Protein AF-U6DXS2-F1 (afdb_monomer_lite)

Organism: Neovison vison (NCBI:txid452646)

pLDDT: mean 77.58, std 17.39, range [40.0, 93.19]

Structure (mmCIF, N/CA/C/O backbone):
data_AF-U6DXS2-F1
#
_entry.id   AF-U6DXS2-F1
#
loop_
_atom_site.group_PDB
_atom_site.id
_atom_site.type_symbol
_atom_site.label_atom_id
_atom_site.label_alt_id
_atom_site.label_comp_id
_atom_site.label_asym_id
_atom_site.label_entity_id
_atom_site.label_seq_id
_atom_site.pdbx_PDB_ins_code
_atom_site.Cartn_x
_atom_site.Cartn_y
_atom_site.Cartn_z
_atom_site.occupancy
_atom_site.B_iso_or_equiv
_atom_site.auth_seq_id
_atom_site.auth_comp_id
_atom_site.auth_asym_id
_atom_site.auth_atom_id
_atom_site.pdbx_PDB_model_num
ATOM 1 N N . MET A 1 1 ? 38.198 -33.314 33.390 1.00 41.75 1 MET A N 1
ATOM 2 C CA . MET A 1 1 ? 37.075 -32.377 33.597 1.00 41.75 1 MET A CA 1
ATOM 3 C C . MET A 1 1 ? 36.716 -31.807 32.238 1.00 41.75 1 MET A C 1
ATOM 5 O O . MET A 1 1 ? 37.513 -31.076 31.668 1.00 41.75 1 MET A O 1
ATOM 9 N N . SER A 1 2 ? 35.608 -32.281 31.674 1.00 42.50 2 SER A N 1
ATOM 10 C CA . SER A 1 2 ? 35.143 -31.956 30.324 1.00 42.50 2 SER A CA 1
ATOM 11 C C . SER A 1 2 ? 34.364 -30.644 30.325 1.00 42.50 2 SER A C 1
ATOM 13 O O . SER A 1 2 ? 33.475 -30.494 31.158 1.00 42.50 2 SER A O 1
ATOM 15 N N . SER A 1 3 ? 34.631 -29.763 29.359 1.00 41.84 3 SER A N 1
ATOM 16 C CA . SER A 1 3 ? 33.704 -28.698 28.966 1.00 41.84 3 SER A CA 1
ATOM 17 C C . SER A 1 3 ? 33.686 -28.574 27.445 1.00 41.84 3 SER A C 1
ATOM 19 O O . SER A 1 3 ? 34.717 -28.449 26.789 1.00 41.84 3 SER A O 1
ATOM 21 N N . THR A 1 4 ? 32.477 -28.708 26.921 1.00 43.38 4 THR A N 1
ATOM 22 C CA . THR A 1 4 ? 32.083 -29.058 25.558 1.00 43.38 4 THR A CA 1
ATOM 23 C C . THR A 1 4 ? 32.266 -27.918 24.555 1.00 43.38 4 THR A C 1
ATOM 25 O O . THR A 1 4 ? 31.946 -26.762 24.827 1.00 43.38 4 THR A O 1
ATOM 28 N N . GLN A 1 5 ? 32.734 -28.271 23.358 1.00 46.88 5 GLN A N 1
ATOM 29 C CA . GLN A 1 5 ? 32.917 -27.390 22.209 1.00 46.88 5 GLN A CA 1
ATOM 30 C C . GLN A 1 5 ? 31.588 -27.205 21.441 1.00 46.88 5 GLN A C 1
ATOM 32 O O . GLN A 1 5 ? 31.103 -28.112 20.771 1.00 46.88 5 GLN A O 1
ATOM 37 N N . PHE A 1 6 ? 31.010 -26.007 21.559 1.00 41.53 6 PHE A N 1
ATOM 38 C CA . PHE A 1 6 ? 29.984 -25.380 20.705 1.00 41.53 6 PHE A CA 1
ATOM 39 C C . PHE A 1 6 ? 30.338 -25.315 19.205 1.00 41.53 6 PHE A C 1
ATOM 41 O O . PHE A 1 6 ? 30.747 -24.251 18.749 1.00 41.53 6 PHE A O 1
ATOM 48 N N . ASN A 1 7 ? 30.164 -26.389 18.425 1.00 40.00 7 ASN A N 1
ATOM 49 C CA . ASN A 1 7 ? 30.262 -26.360 16.958 1.00 40.00 7 ASN A CA 1
ATOM 50 C C . ASN A 1 7 ? 29.086 -25.567 16.335 1.00 40.00 7 ASN A C 1
ATOM 52 O O . ASN A 1 7 ? 27.958 -26.059 16.284 1.00 40.00 7 ASN A O 1
ATOM 56 N N . LYS A 1 8 ? 29.333 -24.337 15.862 1.00 42.97 8 LYS A N 1
ATOM 57 C CA . LYS A 1 8 ? 28.383 -23.577 15.029 1.00 42.97 8 LYS A CA 1
ATOM 58 C C . LYS A 1 8 ? 28.479 -24.089 13.589 1.00 42.97 8 LYS A C 1
ATOM 60 O O . LYS A 1 8 ? 29.388 -23.708 12.858 1.00 42.97 8 LYS A O 1
ATOM 65 N N . GLY A 1 9 ? 27.552 -24.967 13.207 1.00 44.41 9 GLY A N 1
ATOM 66 C CA . GLY A 1 9 ? 27.398 -25.426 11.825 1.00 44.41 9 GLY A CA 1
ATOM 67 C C . GLY A 1 9 ? 26.997 -24.289 10.867 1.00 44.41 9 GLY A C 1
ATOM 68 O O . GLY A 1 9 ? 26.472 -23.266 11.313 1.00 44.41 9 GLY A O 1
ATOM 69 N N . PRO A 1 10 ? 27.245 -24.437 9.555 1.00 43.66 10 PRO A N 1
ATOM 70 C CA . PRO A 1 10 ? 26.945 -23.408 8.567 1.00 43.66 10 PRO A CA 1
ATOM 71 C C . PRO A 1 10 ? 25.431 -23.302 8.330 1.00 43.66 10 PRO A C 1
ATOM 73 O O . PRO A 1 10 ? 24.797 -24.227 7.827 1.00 43.66 10 PRO A O 1
ATOM 76 N N . SER A 1 11 ? 24.846 -22.153 8.674 1.00 45.66 11 SER A N 1
ATOM 77 C CA . SER A 1 11 ? 23.433 -21.823 8.447 1.00 45.66 11 SER A CA 1
ATOM 78 C C . SER A 1 11 ? 23.160 -21.479 6.976 1.00 45.66 11 SER A C 1
ATOM 80 O O . SER A 1 11 ? 22.917 -20.325 6.641 1.00 45.66 11 SER A O 1
ATOM 82 N N . TYR A 1 12 ? 23.210 -22.459 6.078 1.00 54.22 12 TYR A N 1
ATOM 83 C CA . TYR A 1 12 ? 22.782 -22.300 4.684 1.00 54.22 12 TYR A CA 1
ATOM 84 C C . TYR A 1 12 ? 21.895 -23.488 4.315 1.00 54.22 12 TYR A C 1
ATOM 86 O O . TYR A 1 12 ? 22.383 -24.602 4.172 1.00 54.22 12 TYR A O 1
ATOM 94 N N . GLY A 1 13 ? 20.582 -23.268 4.206 1.00 52.97 13 GLY A N 1
ATOM 95 C CA . GLY A 1 13 ? 19.679 -24.332 3.760 1.00 52.97 13 GLY A CA 1
ATOM 96 C C . GLY A 1 13 ? 18.199 -23.974 3.729 1.00 52.97 13 GLY A C 1
ATOM 97 O O . GLY A 1 13 ? 17.550 -24.276 2.750 1.00 52.97 13 GLY A O 1
ATOM 98 N N . LEU A 1 14 ? 17.648 -23.264 4.720 1.00 50.00 14 LEU A N 1
ATOM 99 C CA . LEU A 1 14 ? 16.199 -22.972 4.712 1.00 50.00 14 LEU A CA 1
ATOM 100 C C . LEU A 1 14 ? 15.824 -21.643 4.037 1.00 50.00 14 LEU A C 1
ATOM 102 O O . LEU A 1 14 ? 14.718 -21.497 3.532 1.00 50.00 14 LEU A O 1
ATOM 106 N N . SER A 1 15 ? 16.734 -20.666 4.013 1.00 53.97 15 SER A N 1
ATOM 107 C CA . SER A 1 15 ? 16.403 -19.300 3.576 1.00 53.97 15 SER A CA 1
ATOM 108 C C . SER A 1 15 ? 16.567 -19.092 2.060 1.00 53.97 15 SER A C 1
ATOM 110 O O . SER A 1 15 ? 15.762 -18.415 1.426 1.00 53.97 15 SER A O 1
ATOM 112 N N . ALA A 1 16 ? 17.559 -19.740 1.437 1.00 45.28 16 ALA A N 1
ATOM 113 C CA . ALA A 1 16 ? 17.828 -19.592 0.004 1.00 45.28 16 ALA A CA 1
ATOM 114 C C . ALA A 1 16 ? 16.779 -20.292 -0.879 1.00 45.28 16 ALA A C 1
ATOM 116 O O . ALA A 1 16 ? 16.403 -19.768 -1.920 1.00 45.28 16 ALA A O 1
ATOM 117 N N . GLU A 1 17 ? 16.262 -21.446 -0.456 1.00 46.22 17 GLU A N 1
ATOM 118 C CA . GLU A 1 17 ? 15.310 -22.260 -1.228 1.00 46.22 17 GLU A CA 1
ATOM 119 C C . GLU A 1 17 ? 13.905 -21.654 -1.215 1.00 46.22 17 GLU A C 1
ATOM 121 O O . GLU A 1 17 ? 13.221 -21.624 -2.239 1.00 46.22 17 GLU A O 1
ATOM 126 N N . VAL A 1 18 ? 13.497 -21.113 -0.062 1.00 51.50 18 VAL A N 1
ATOM 127 C CA . VAL A 1 18 ? 12.245 -20.366 0.105 1.00 51.50 18 VAL A CA 1
ATOM 128 C C . VAL A 1 18 ? 12.291 -19.083 -0.725 1.00 51.50 18 VAL A C 1
ATOM 130 O O . VAL A 1 18 ? 11.372 -18.827 -1.505 1.00 51.50 18 VAL A O 1
ATOM 133 N N . ARG A 1 19 ? 13.405 -18.338 -0.665 1.00 48.84 19 ARG A N 1
ATOM 134 C CA . ARG A 1 19 ? 13.624 -17.145 -1.497 1.00 48.84 19 ARG A CA 1
ATOM 135 C C . ARG A 1 19 ? 13.629 -17.489 -2.990 1.00 48.84 19 ARG A C 1
ATOM 137 O O . ARG A 1 19 ? 13.012 -16.776 -3.772 1.00 48.84 19 ARG A O 1
ATOM 144 N N . ASN A 1 20 ? 14.231 -18.611 -3.391 1.00 44.59 20 ASN A N 1
ATOM 145 C CA . ASN A 1 20 ? 14.272 -19.038 -4.792 1.00 44.59 20 ASN A CA 1
ATOM 146 C C . ASN A 1 20 ? 12.901 -19.515 -5.311 1.00 44.59 20 ASN A C 1
ATOM 148 O O . ASN A 1 20 ? 12.573 -19.272 -6.470 1.00 44.59 20 ASN A O 1
ATOM 152 N N . ARG A 1 21 ? 12.052 -20.126 -4.469 1.00 49.38 21 ARG A N 1
ATOM 153 C CA . ARG A 1 21 ? 10.658 -20.471 -4.824 1.00 49.38 21 ARG A CA 1
ATOM 154 C C . ARG A 1 21 ? 9.746 -19.243 -4.929 1.00 49.38 21 ARG A C 1
ATOM 156 O O . ARG A 1 21 ? 8.828 -19.258 -5.746 1.00 49.38 21 ARG A O 1
ATOM 163 N N . LEU A 1 22 ? 10.002 -18.197 -4.139 1.00 49.66 22 LEU A N 1
ATOM 164 C CA . LEU A 1 22 ? 9.324 -16.897 -4.243 1.00 49.66 22 LEU A CA 1
ATOM 165 C C . LEU A 1 22 ? 9.770 -16.129 -5.502 1.00 49.66 22 LEU A C 1
ATOM 167 O O . LEU A 1 22 ? 8.926 -15.632 -6.242 1.00 49.66 22 LEU A O 1
ATOM 171 N N . LEU A 1 23 ? 11.075 -16.119 -5.805 1.00 47.00 23 LEU A N 1
ATOM 172 C CA . LEU A 1 23 ? 11.653 -15.491 -7.005 1.00 47.00 23 LEU A CA 1
ATOM 173 C C . LEU A 1 23 ? 11.278 -16.222 -8.304 1.00 47.00 23 LEU A C 1
ATOM 175 O O . LEU A 1 23 ? 11.025 -15.578 -9.317 1.00 47.00 23 LEU A O 1
ATOM 179 N N . SER A 1 24 ? 11.144 -17.552 -8.272 1.00 46.97 24 SER A N 1
ATOM 180 C CA . SER A 1 24 ? 10.677 -18.348 -9.423 1.00 46.97 24 SER A CA 1
ATOM 181 C C . SER A 1 24 ? 9.197 -18.118 -9.767 1.00 46.97 24 SER A C 1
ATOM 183 O O . SER A 1 24 ? 8.714 -18.638 -10.769 1.00 46.97 24 SER A O 1
ATOM 185 N N . LYS A 1 25 ? 8.461 -17.362 -8.940 1.00 58.22 25 LYS A N 1
ATOM 186 C CA . LYS A 1 25 ? 7.060 -16.973 -9.163 1.00 58.22 25 LYS A CA 1
ATOM 187 C C . LYS A 1 25 ? 6.889 -15.491 -9.514 1.00 58.22 25 LYS A C 1
ATOM 189 O O . LYS A 1 25 ? 5.742 -15.043 -9.588 1.00 58.22 25 LYS A O 1
ATOM 194 N N . TYR A 1 26 ? 7.980 -14.737 -9.699 1.00 65.44 26 TYR A N 1
ATOM 195 C CA . TYR A 1 26 ? 7.886 -13.347 -10.137 1.00 65.44 26 TYR A CA 1
ATOM 196 C C . TYR A 1 26 ? 7.363 -13.308 -11.569 1.00 65.44 26 TYR A C 1
ATOM 198 O O . TYR A 1 26 ? 8.057 -13.673 -12.515 1.00 65.44 26 TYR A O 1
ATOM 206 N N . ASP A 1 27 ? 6.105 -12.915 -11.702 1.00 77.88 27 ASP A N 1
ATOM 207 C CA . ASP A 1 27 ? 5.389 -12.919 -12.963 1.00 77.88 27 ASP A CA 1
ATOM 208 C C . ASP A 1 27 ? 5.154 -11.460 -13.380 1.00 77.88 27 ASP A C 1
ATOM 210 O O . ASP A 1 27 ? 4.419 -10.751 -12.683 1.00 77.88 27 ASP A O 1
ATOM 214 N N . PRO A 1 28 ? 5.773 -10.979 -14.475 1.00 81.00 28 PRO A N 1
ATOM 215 C CA . PRO A 1 28 ? 5.619 -9.596 -14.928 1.00 81.00 28 PRO A CA 1
ATOM 216 C C . PRO A 1 28 ? 4.156 -9.217 -15.186 1.00 81.00 28 PRO A C 1
ATOM 218 O O . PRO A 1 28 ? 3.776 -8.058 -15.033 1.00 81.00 28 PRO A O 1
ATOM 221 N N . GLN A 1 29 ? 3.319 -10.195 -15.550 1.00 83.44 29 GLN A N 1
ATOM 222 C CA . GLN A 1 29 ? 1.884 -9.981 -15.719 1.00 83.44 29 GLN A CA 1
ATOM 223 C C . GLN A 1 29 ? 1.214 -9.673 -14.379 1.00 83.44 29 GLN A C 1
ATOM 225 O O . GLN A 1 29 ? 0.491 -8.684 -14.272 1.00 83.44 29 GLN A O 1
ATOM 230 N N . LYS A 1 30 ? 1.529 -10.445 -13.333 1.00 83.00 30 LYS A N 1
ATOM 231 C CA . LYS A 1 30 ? 1.004 -10.188 -11.984 1.00 83.00 30 LYS A CA 1
ATOM 232 C C . LYS A 1 30 ? 1.499 -8.871 -11.419 1.00 83.00 30 LYS A C 1
ATOM 234 O O . LYS A 1 30 ? 0.739 -8.204 -10.729 1.00 83.00 30 LYS A O 1
ATOM 239 N N . GLU A 1 31 ? 2.747 -8.492 -11.691 1.00 86.50 31 GLU A N 1
ATOM 240 C CA . GLU A 1 31 ? 3.254 -7.174 -11.303 1.00 86.50 31 GLU A CA 1
ATOM 241 C C . GLU A 1 31 ? 2.397 -6.065 -11.923 1.00 86.50 31 GLU A C 1
ATOM 243 O O . GLU A 1 31 ? 1.944 -5.175 -11.207 1.00 86.50 31 GLU A O 1
ATOM 248 N N . ALA A 1 32 ? 2.116 -6.142 -13.228 1.00 87.38 32 ALA A N 1
ATOM 249 C CA . ALA A 1 32 ? 1.290 -5.157 -13.920 1.00 87.38 32 ALA A CA 1
ATOM 250 C C . ALA A 1 32 ? -0.154 -5.118 -13.386 1.00 87.38 32 ALA A C 1
ATOM 252 O O . ALA A 1 32 ? -0.701 -4.032 -13.178 1.00 87.38 32 ALA A O 1
ATOM 253 N N . GLU A 1 33 ? -0.757 -6.278 -13.113 1.00 88.75 33 GLU A N 1
ATOM 254 C CA . GLU A 1 33 ? -2.090 -6.369 -12.505 1.00 88.75 33 GLU A CA 1
ATOM 255 C C . GLU A 1 33 ? -2.117 -5.784 -11.087 1.00 88.75 33 GLU A C 1
ATOM 257 O O . GLU A 1 33 ? -2.970 -4.952 -10.775 1.00 88.75 33 GLU A O 1
ATOM 262 N N . LEU A 1 34 ? -1.158 -6.168 -10.235 1.00 88.06 34 LEU A N 1
ATOM 263 C CA . LEU A 1 34 ? -1.024 -5.647 -8.872 1.00 88.06 34 LEU A CA 1
ATOM 264 C C . LEU A 1 34 ? -0.785 -4.145 -8.885 1.00 88.06 34 LEU A C 1
ATOM 266 O O . LEU A 1 34 ? -1.397 -3.420 -8.106 1.00 88.06 34 LEU A O 1
ATOM 270 N N . ARG A 1 35 ? 0.069 -3.666 -9.787 1.00 89.62 35 ARG A N 1
ATOM 271 C CA . ARG A 1 35 ? 0.300 -2.243 -9.988 1.00 89.62 35 ARG A CA 1
ATOM 272 C C . ARG A 1 35 ? -1.004 -1.532 -10.330 1.00 89.62 35 ARG A C 1
ATOM 274 O O . ARG A 1 35 ? -1.371 -0.609 -9.611 1.00 89.62 35 ARG A O 1
ATOM 281 N N . GLY A 1 36 ? -1.726 -1.979 -11.356 1.00 90.50 36 GLY A N 1
ATOM 282 C CA . GLY A 1 36 ? -2.995 -1.362 -11.748 1.00 90.50 36 GLY A CA 1
ATOM 283 C C . GLY A 1 36 ? -4.028 -1.373 -10.619 1.00 90.50 36 GLY A C 1
ATOM 284 O O . GLY A 1 36 ? -4.712 -0.376 -10.390 1.00 90.50 36 GLY A O 1
ATOM 285 N N . TRP A 1 37 ? -4.097 -2.466 -9.858 1.00 90.88 37 TRP A N 1
ATOM 286 C CA . TRP A 1 37 ? -4.993 -2.597 -8.713 1.00 90.88 37 TRP A CA 1
ATOM 287 C C . TRP A 1 37 ? -4.630 -1.643 -7.565 1.00 90.88 37 TRP A C 1
ATOM 289 O O . TRP A 1 37 ? -5.499 -0.935 -7.050 1.00 90.88 37 TRP A O 1
ATOM 299 N N . ILE A 1 38 ? -3.349 -1.564 -7.192 1.00 91.19 38 ILE A N 1
ATOM 300 C CA . ILE A 1 38 ? -2.866 -0.668 -6.133 1.00 91.19 38 ILE A CA 1
ATOM 301 C C . ILE A 1 38 ? -3.026 0.795 -6.555 1.00 91.19 38 ILE A C 1
ATOM 303 O O . ILE A 1 38 ? -3.558 1.591 -5.779 1.00 91.19 38 ILE A O 1
ATOM 307 N N . GLU A 1 39 ? -2.596 1.161 -7.766 1.00 93.19 39 GLU A N 1
ATOM 308 C CA . GLU A 1 39 ? -2.728 2.526 -8.294 1.00 93.19 39 GLU A CA 1
ATOM 309 C C . GLU A 1 39 ? -4.213 2.922 -8.394 1.00 93.19 39 GLU A C 1
ATOM 311 O O . GLU A 1 39 ? -4.580 4.030 -8.006 1.00 93.19 39 GLU A O 1
ATOM 316 N N . GLY A 1 40 ? -5.093 1.999 -8.801 1.00 92.00 40 GLY A N 1
ATOM 317 C CA . GLY A 1 40 ? -6.540 2.220 -8.870 1.00 92.00 40 GLY A CA 1
ATOM 318 C C . GLY A 1 40 ? -7.212 2.416 -7.506 1.00 92.00 40 GLY A C 1
ATOM 319 O O . GLY A 1 40 ? -8.067 3.290 -7.361 1.00 92.00 40 GLY A O 1
ATOM 320 N N . LEU A 1 41 ? -6.818 1.650 -6.482 1.00 91.81 41 LEU A N 1
ATOM 321 C CA . LEU A 1 41 ? -7.379 1.782 -5.130 1.00 91.81 41 LEU A CA 1
ATOM 322 C C . LEU A 1 41 ? -6.831 2.996 -4.374 1.00 91.81 41 LEU A C 1
ATOM 324 O O . LEU A 1 41 ? -7.570 3.697 -3.673 1.00 91.81 41 LEU A O 1
ATOM 328 N N . THR A 1 42 ? -5.524 3.231 -4.475 1.00 90.12 42 THR A N 1
ATOM 329 C CA . THR A 1 42 ? -4.845 4.300 -3.731 1.00 90.12 42 THR A CA 1
ATOM 330 C C . THR A 1 42 ? -4.931 5.652 -4.429 1.00 90.12 42 THR A C 1
ATOM 332 O O . THR A 1 42 ? -4.906 6.678 -3.747 1.00 90.12 42 THR A O 1
ATOM 335 N N . GLY A 1 43 ? -5.043 5.667 -5.760 1.00 90.25 43 GLY A N 1
ATOM 336 C CA . GLY A 1 43 ? -4.899 6.865 -6.588 1.00 90.25 43 GLY A CA 1
ATOM 337 C C . GLY A 1 43 ? -3.461 7.395 -6.653 1.00 90.25 43 GLY A C 1
ATOM 338 O O . GLY A 1 43 ? -3.250 8.526 -7.085 1.00 90.25 43 GLY A O 1
ATOM 339 N N . LEU A 1 44 ? -2.477 6.623 -6.181 1.00 89.12 44 LEU A N 1
ATOM 340 C CA . LEU A 1 44 ? -1.059 6.985 -6.174 1.00 89.12 44 LEU A CA 1
ATOM 341 C C . LEU A 1 44 ? -0.323 6.182 -7.236 1.00 89.12 44 LEU A C 1
ATOM 343 O O . LEU A 1 44 ? -0.603 5.000 -7.390 1.00 89.12 44 LEU A O 1
ATOM 347 N N . SER A 1 45 ? 0.643 6.799 -7.921 1.00 89.88 45 SER A N 1
ATOM 348 C CA . SER A 1 45 ? 1.457 6.078 -8.898 1.00 89.88 45 SER A CA 1
ATOM 349 C C . SER A 1 45 ? 2.702 5.465 -8.262 1.00 89.88 45 SER A C 1
ATOM 351 O O . SER A 1 45 ? 3.430 6.145 -7.539 1.00 89.88 45 SER A O 1
ATOM 353 N N . ILE A 1 46 ? 2.957 4.189 -8.559 1.00 88.94 46 ILE A N 1
ATOM 354 C CA . ILE A 1 46 ? 4.136 3.446 -8.080 1.00 88.94 46 ILE A CA 1
ATOM 355 C C . ILE A 1 46 ? 5.385 3.838 -8.894 1.00 88.94 46 ILE A C 1
ATOM 357 O O . ILE A 1 46 ? 6.497 3.848 -8.372 1.00 88.94 46 ILE A O 1
ATOM 361 N N . GLY A 1 47 ? 5.208 4.236 -10.157 1.00 87.81 47 GLY A N 1
ATOM 362 C CA . GLY A 1 47 ? 6.307 4.592 -11.057 1.00 87.81 47 GLY A CA 1
ATOM 363 C C . GLY A 1 47 ? 6.887 3.393 -11.824 1.00 87.81 47 GLY A C 1
ATOM 364 O O . GLY A 1 47 ? 6.258 2.338 -11.892 1.00 87.81 47 GLY A O 1
ATOM 365 N N . PRO A 1 48 ? 8.045 3.558 -12.489 1.00 84.75 48 PRO A N 1
ATOM 366 C CA . PRO A 1 48 ? 8.623 2.522 -13.353 1.00 84.75 48 PRO A CA 1
ATOM 367 C C . PRO A 1 48 ? 9.180 1.326 -12.570 1.00 84.75 48 PRO A C 1
ATOM 369 O O . PRO A 1 48 ? 9.118 0.207 -13.060 1.00 84.75 48 PRO A O 1
ATOM 372 N N . ASP A 1 49 ? 9.680 1.556 -11.355 1.00 87.06 49 ASP A N 1
ATOM 373 C CA . ASP A 1 49 ? 10.231 0.525 -10.477 1.00 87.06 49 ASP A CA 1
ATOM 374 C C . ASP A 1 49 ? 9.211 0.150 -9.396 1.00 87.06 49 ASP A C 1
ATOM 376 O O . ASP A 1 49 ? 9.056 0.876 -8.408 1.00 87.06 49 ASP A O 1
ATOM 380 N N . PHE A 1 50 ? 8.552 -1.003 -9.547 1.00 85.12 50 PHE A N 1
ATOM 381 C CA . PHE A 1 50 ? 7.512 -1.463 -8.619 1.00 85.12 50 PHE A CA 1
ATOM 382 C C . PHE A 1 50 ? 8.006 -1.520 -7.164 1.00 85.12 50 PHE A C 1
ATOM 384 O O . PHE A 1 50 ? 7.407 -0.935 -6.261 1.00 85.12 50 PHE A O 1
ATOM 391 N N . GLN A 1 51 ? 9.166 -2.144 -6.940 1.00 84.19 51 GLN A N 1
ATOM 392 C CA . GLN A 1 51 ? 9.764 -2.256 -5.608 1.00 84.19 51 GLN A CA 1
ATOM 393 C C . GLN A 1 51 ? 10.117 -0.883 -5.015 1.00 84.19 51 GLN A C 1
ATOM 395 O O . GLN A 1 51 ? 9.836 -0.610 -3.849 1.00 84.19 51 GLN A O 1
ATOM 400 N N . LYS A 1 52 ? 10.706 0.013 -5.816 1.00 86.12 52 LYS A N 1
ATOM 401 C CA . LYS A 1 52 ? 11.145 1.335 -5.347 1.00 86.12 52 LYS A CA 1
ATOM 402 C C . LYS A 1 52 ? 9.966 2.248 -5.015 1.00 86.12 52 LYS A C 1
ATOM 404 O O . LYS A 1 52 ? 10.055 3.005 -4.053 1.00 86.12 52 LYS A O 1
ATOM 409 N N . GLY A 1 53 ? 8.873 2.161 -5.771 1.00 87.25 53 GLY A N 1
ATOM 410 C CA . GLY A 1 53 ? 7.650 2.912 -5.487 1.00 87.25 53 GLY A CA 1
ATOM 411 C C . GLY A 1 53 ? 6.972 2.486 -4.185 1.00 87.25 53 GLY A C 1
ATOM 412 O O . GLY A 1 53 ? 6.406 3.318 -3.478 1.00 87.25 53 GLY A O 1
ATOM 413 N N . LEU A 1 54 ? 7.075 1.203 -3.824 1.00 88.06 54 LEU A N 1
ATOM 414 C CA . LEU A 1 54 ? 6.512 0.670 -2.580 1.00 88.06 54 LEU A CA 1
ATOM 415 C C . LEU A 1 54 ? 7.452 0.794 -1.371 1.00 88.06 54 LEU A C 1
ATOM 417 O O . LEU A 1 54 ? 6.969 0.790 -0.239 1.00 88.06 54 LEU A O 1
ATOM 421 N N . LYS A 1 55 ? 8.764 0.962 -1.591 1.00 86.69 55 LYS A N 1
ATOM 422 C CA . LYS A 1 55 ? 9.796 1.048 -0.540 1.00 86.69 55 LYS A CA 1
ATOM 423 C C . LYS A 1 55 ? 9.525 2.121 0.518 1.00 86.69 55 LYS A C 1
ATOM 425 O O . LYS A 1 55 ? 9.814 1.915 1.691 1.00 86.69 55 LYS A O 1
ATOM 430 N N . ASP A 1 56 ? 8.959 3.259 0.126 1.00 84.94 56 ASP A N 1
ATOM 431 C CA . ASP A 1 56 ? 8.644 4.348 1.059 1.00 84.94 56 ASP A CA 1
ATOM 432 C C . ASP A 1 56 ? 7.494 3.987 2.029 1.00 84.94 56 ASP A C 1
ATOM 434 O O . ASP A 1 56 ? 7.295 4.626 3.063 1.00 84.94 56 ASP A O 1
ATOM 438 N N . GLY A 1 57 ? 6.723 2.941 1.713 1.00 87.50 57 GLY A N 1
ATOM 439 C CA . GLY A 1 57 ? 5.624 2.433 2.532 1.00 87.50 57 GLY A CA 1
ATOM 440 C C . GLY A 1 57 ? 4.358 3.295 2.502 1.00 87.50 57 GLY A C 1
ATOM 441 O O . GLY A 1 57 ? 3.300 2.830 2.921 1.00 87.50 57 GLY A O 1
ATOM 442 N N . VAL A 1 58 ? 4.404 4.516 1.956 1.00 91.50 58 VAL A N 1
ATOM 443 C CA . VAL A 1 58 ? 3.238 5.416 1.862 1.00 91.50 58 VAL A CA 1
ATOM 444 C C . VAL A 1 58 ? 2.097 4.806 1.052 1.00 91.50 58 VAL A C 1
ATOM 446 O O . VAL A 1 58 ? 0.942 4.861 1.486 1.00 91.50 58 VAL A O 1
ATOM 449 N N . ILE A 1 59 ? 2.402 4.219 -0.110 1.00 92.50 59 ILE A N 1
ATOM 450 C CA . ILE A 1 59 ? 1.389 3.611 -0.986 1.00 92.50 59 ILE A CA 1
ATOM 451 C C . ILE A 1 59 ? 0.733 2.423 -0.280 1.00 92.50 59 ILE A C 1
ATOM 453 O O . ILE A 1 59 ? -0.491 2.336 -0.246 1.00 92.50 59 ILE A O 1
ATOM 457 N N . LEU A 1 60 ? 1.531 1.567 0.362 1.00 90.94 60 LEU A N 1
ATOM 458 C CA . LEU A 1 60 ? 1.053 0.397 1.103 1.00 90.94 60 LEU A CA 1
ATOM 459 C C . LEU A 1 60 ? 0.158 0.795 2.282 1.00 90.94 60 LEU A C 1
ATOM 461 O O . LEU A 1 60 ? -0.952 0.286 2.428 1.00 90.94 60 LEU A O 1
ATOM 465 N N . CYS A 1 61 ? 0.581 1.773 3.081 1.00 92.38 61 CYS A N 1
ATOM 466 C CA . CYS A 1 61 ? -0.240 2.306 4.163 1.00 92.38 61 CYS A CA 1
ATOM 467 C C . CYS A 1 61 ? -1.563 2.899 3.658 1.00 92.38 61 CYS A C 1
ATOM 469 O O . CYS A 1 61 ? -2.615 2.716 4.272 1.00 92.38 61 CYS A O 1
ATOM 471 N N . THR A 1 62 ? -1.518 3.602 2.523 1.00 91.81 62 THR A N 1
ATOM 472 C CA . THR A 1 62 ? -2.715 4.172 1.894 1.00 91.81 62 THR A CA 1
ATOM 473 C C . THR A 1 62 ? -3.648 3.067 1.407 1.00 91.81 62 THR A C 1
ATOM 475 O O . THR A 1 62 ? -4.849 3.143 1.653 1.00 91.81 62 THR A O 1
ATOM 478 N N . LEU A 1 63 ? -3.103 2.019 0.782 1.00 92.06 63 LEU A N 1
ATOM 479 C CA . LEU A 1 63 ? -3.847 0.842 0.334 1.00 92.06 63 LEU A CA 1
ATOM 480 C C . LEU A 1 63 ? -4.576 0.187 1.505 1.00 92.06 63 LEU A C 1
ATOM 482 O O . LEU A 1 63 ? -5.778 -0.053 1.430 1.00 92.06 63 LEU A O 1
ATOM 486 N N . MET A 1 64 ? -3.881 -0.018 2.619 1.00 92.06 64 MET A N 1
ATOM 487 C CA . MET A 1 64 ? -4.478 -0.618 3.806 1.00 92.06 64 MET A CA 1
ATOM 488 C C . MET A 1 64 ? -5.628 0.223 4.370 1.00 92.06 64 MET A C 1
ATOM 490 O O . MET A 1 64 ? -6.674 -0.317 4.717 1.00 92.06 64 MET A O 1
ATOM 494 N N . ASN A 1 65 ? -5.484 1.550 4.387 1.00 92.19 65 ASN A N 1
ATOM 495 C CA . ASN A 1 65 ? -6.566 2.456 4.783 1.00 92.19 65 ASN A CA 1
ATOM 496 C C . ASN A 1 65 ? -7.752 2.468 3.808 1.00 92.19 65 ASN A C 1
ATOM 498 O O . ASN A 1 65 ? -8.860 2.813 4.215 1.00 92.19 65 ASN A O 1
ATOM 502 N N . LYS A 1 66 ? -7.546 2.116 2.534 1.00 91.62 66 LYS A N 1
ATOM 503 C CA . LYS A 1 66 ? -8.634 1.945 1.560 1.00 91.62 66 LYS A CA 1
ATOM 504 C C . LYS A 1 66 ? -9.392 0.639 1.780 1.00 91.62 66 LYS A C 1
ATOM 506 O O . LYS A 1 66 ? -10.608 0.629 1.627 1.00 91.62 66 LYS A O 1
ATOM 511 N N . LEU A 1 67 ? -8.685 -0.429 2.150 1.00 89.00 67 LEU A N 1
ATOM 512 C CA . LEU A 1 67 ? -9.280 -1.735 2.447 1.00 89.00 67 LEU A CA 1
ATOM 513 C C . LEU A 1 67 ? -10.013 -1.738 3.791 1.00 89.00 67 LEU A C 1
ATOM 515 O O . LEU A 1 67 ? -11.134 -2.227 3.892 1.00 89.00 67 LEU A O 1
ATOM 519 N N . GLN A 1 68 ? -9.390 -1.165 4.818 1.00 88.56 68 GLN A N 1
ATOM 520 C CA . GLN A 1 68 ? -9.960 -1.030 6.150 1.00 88.56 68 GLN A CA 1
ATOM 521 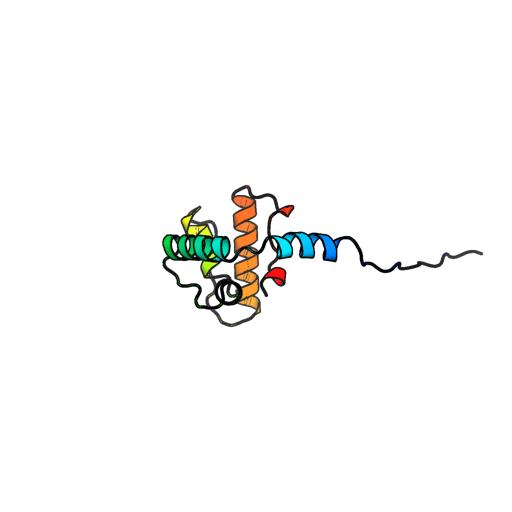C C . GLN A 1 68 ? -9.640 0.372 6.693 1.00 88.56 68 GLN A C 1
ATOM 523 O O . GLN A 1 68 ? -8.517 0.623 7.154 1.00 88.56 68 GLN A O 1
ATOM 528 N N . PRO A 1 69 ? -10.611 1.301 6.645 1.00 89.88 69 PRO A N 1
ATOM 529 C CA . PRO A 1 69 ? -10.441 2.660 7.142 1.00 89.88 69 PRO A CA 1
ATOM 530 C C . PRO A 1 69 ? -9.970 2.691 8.598 1.00 89.88 69 PRO A C 1
ATOM 532 O O . PRO A 1 69 ? -10.516 1.999 9.452 1.00 89.88 69 PRO A O 1
ATOM 535 N N . GLY A 1 70 ? -8.954 3.508 8.883 1.00 87.12 70 GLY A N 1
ATOM 536 C CA . GLY A 1 70 ? -8.397 3.662 10.232 1.00 87.12 70 GLY A CA 1
ATOM 537 C C . GLY A 1 70 ? -7.330 2.633 10.617 1.00 87.12 70 GLY A C 1
ATOM 538 O O . GLY A 1 70 ? -6.830 2.686 11.736 1.00 87.12 70 GLY A O 1
ATOM 539 N N . SER A 1 71 ? -6.937 1.734 9.708 1.00 89.19 71 SER A N 1
ATOM 540 C CA . SER A 1 71 ? -5.901 0.726 9.981 1.00 89.19 71 SER A CA 1
ATOM 541 C C . SER A 1 71 ? -4.505 1.312 10.174 1.00 89.19 71 SER A C 1
ATOM 543 O O . SER A 1 71 ? -3.742 0.841 11.013 1.00 89.19 71 SER A O 1
ATOM 545 N N . VAL A 1 72 ? -4.161 2.339 9.395 1.00 90.56 72 VAL A N 1
ATOM 546 C CA . VAL A 1 72 ? -2.896 3.063 9.505 1.00 90.56 72 VAL A CA 1
ATOM 547 C C . VAL A 1 72 ? -3.196 4.505 9.923 1.00 90.56 72 VAL A C 1
ATOM 549 O O . VAL A 1 72 ? -3.586 5.320 9.084 1.00 90.56 72 VAL A O 1
ATOM 552 N N . PRO A 1 73 ? -3.019 4.854 11.209 1.00 85.00 73 PRO A N 1
ATOM 553 C CA . PRO A 1 73 ? -3.423 6.158 11.732 1.00 85.00 73 PRO A CA 1
ATOM 554 C C . PRO A 1 73 ? -2.530 7.301 11.239 1.00 85.00 73 PRO A C 1
ATOM 556 O O . PRO A 1 73 ? -2.986 8.435 11.103 1.00 85.00 73 PRO A O 1
ATOM 559 N N . LYS A 1 74 ? -1.253 7.017 10.959 1.00 87.44 74 LYS A N 1
ATOM 560 C CA . LYS A 1 74 ? -0.278 8.006 10.500 1.00 87.44 74 LYS A CA 1
ATOM 561 C C . LYS A 1 74 ? 0.601 7.412 9.411 1.00 87.44 74 LYS A C 1
ATOM 563 O O . LYS A 1 74 ? 1.138 6.324 9.572 1.00 87.44 74 LYS A O 1
ATOM 568 N N . ILE A 1 75 ? 0.761 8.165 8.326 1.00 90.50 75 ILE A N 1
ATOM 569 C CA . ILE A 1 75 ? 1.635 7.815 7.208 1.00 90.50 75 ILE A CA 1
ATOM 570 C C . ILE A 1 75 ? 2.720 8.887 7.109 1.00 90.50 75 ILE A C 1
ATOM 572 O O . ILE A 1 75 ? 2.414 10.062 6.888 1.00 90.50 75 ILE A O 1
ATOM 576 N N . ASN A 1 76 ? 3.982 8.500 7.278 1.00 89.19 76 ASN A N 1
ATOM 577 C CA . ASN A 1 76 ? 5.112 9.419 7.199 1.00 89.19 76 ASN A CA 1
ATOM 578 C C . ASN A 1 76 ? 5.578 9.550 5.741 1.00 89.19 76 ASN A C 1
ATOM 580 O O . ASN A 1 76 ? 5.921 8.558 5.125 1.00 89.19 76 ASN A O 1
ATOM 584 N N . ARG A 1 77 ? 5.633 10.758 5.173 1.00 86.81 77 ARG A N 1
ATOM 585 C CA . ARG A 1 77 ? 6.079 10.983 3.773 1.00 86.81 77 ARG A CA 1
ATOM 586 C C . ARG A 1 77 ? 7.510 11.515 3.667 1.00 86.81 77 ARG A C 1
ATOM 588 O O . ARG A 1 77 ? 7.872 12.193 2.712 1.00 86.81 77 ARG A O 1
ATOM 595 N N . SER A 1 78 ? 8.290 11.326 4.722 1.00 86.81 78 SER A N 1
ATOM 596 C CA . SER A 1 78 ? 9.649 11.846 4.804 1.00 86.81 78 SER A CA 1
ATOM 597 C C . SER A 1 78 ? 10.616 10.863 4.157 1.00 86.81 78 SER A C 1
ATOM 599 O O . SER A 1 78 ? 10.545 9.670 4.4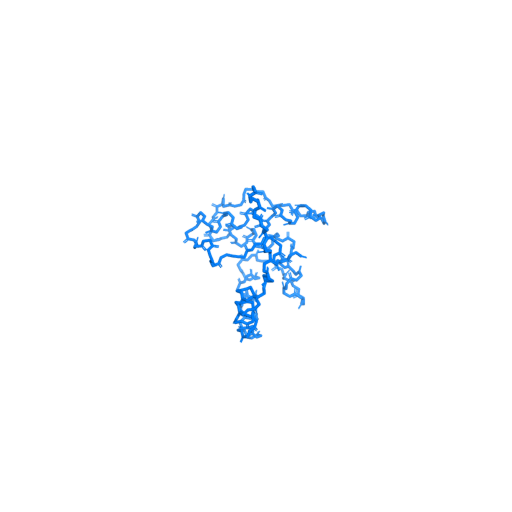23 1.00 86.81 78 SER A O 1
ATOM 601 N N . MET A 1 79 ? 11.588 11.379 3.405 1.00 81.00 79 MET A N 1
ATOM 602 C CA . MET A 1 79 ? 12.634 10.584 2.743 1.00 81.00 79 MET A CA 1
ATOM 603 C C . MET A 1 79 ? 13.647 9.944 3.711 1.00 81.00 79 MET A C 1
ATOM 605 O O . MET A 1 79 ? 14.675 9.423 3.289 1.00 81.00 79 MET A O 1
ATOM 609 N N . GLN A 1 80 ? 13.420 10.045 5.019 1.00 87.31 80 GLN A N 1
ATOM 610 C CA . GLN A 1 80 ? 14.297 9.457 6.020 1.00 87.31 80 GLN A CA 1
ATOM 611 C C . GLN A 1 80 ? 14.039 7.952 6.115 1.00 87.31 80 GLN A C 1
ATOM 613 O O . GLN A 1 80 ? 12.908 7.528 6.340 1.00 87.31 80 GLN A O 1
ATOM 618 N N . ASN A 1 81 ? 15.106 7.159 6.047 1.00 86.50 81 ASN A N 1
ATOM 619 C CA . ASN A 1 81 ? 15.058 5.694 6.098 1.00 86.50 81 ASN A CA 1
ATOM 620 C C . ASN A 1 81 ? 14.203 5.145 7.254 1.00 86.50 81 ASN A C 1
ATOM 622 O O . ASN A 1 81 ? 13.425 4.213 7.075 1.00 86.50 81 ASN A O 1
ATOM 626 N N . TRP A 1 82 ? 14.307 5.748 8.441 1.00 87.50 82 TRP A N 1
ATOM 627 C CA . TRP A 1 82 ? 13.554 5.306 9.614 1.00 87.50 82 TRP A CA 1
ATOM 628 C C . TRP A 1 82 ? 12.039 5.512 9.459 1.00 87.50 82 TRP A C 1
ATOM 630 O O . TRP A 1 82 ? 11.268 4.652 9.870 1.00 87.50 82 TRP A O 1
ATOM 640 N N . HIS A 1 83 ? 11.603 6.595 8.806 1.00 89.19 83 HIS A N 1
ATOM 641 C CA . HIS A 1 83 ? 10.186 6.855 8.542 1.00 89.19 83 HIS A CA 1
ATOM 642 C C . HIS A 1 83 ? 9.593 5.846 7.550 1.00 89.19 83 HIS A C 1
ATOM 644 O O . HIS A 1 83 ? 8.449 5.423 7.713 1.00 89.19 83 HIS A O 1
ATOM 650 N N . GLN A 1 84 ? 10.375 5.443 6.547 1.00 89.25 84 GLN A N 1
ATOM 651 C CA . GLN A 1 84 ? 9.979 4.429 5.568 1.00 89.25 84 GLN A CA 1
ATOM 652 C C . GLN A 1 84 ? 9.796 3.064 6.246 1.00 89.25 84 GLN A C 1
ATOM 654 O O . GLN A 1 84 ? 8.763 2.417 6.077 1.00 89.25 84 GLN A O 1
ATOM 659 N N . LEU A 1 85 ? 10.746 2.669 7.102 1.00 88.88 85 LEU A N 1
ATOM 660 C CA . LEU A 1 85 ? 10.641 1.446 7.904 1.00 88.88 85 LEU A CA 1
ATOM 661 C C . LEU A 1 85 ? 9.430 1.470 8.848 1.00 88.88 85 LEU A C 1
ATOM 663 O O . LEU A 1 85 ? 8.728 0.465 8.967 1.00 88.88 85 LEU A O 1
ATOM 667 N N . GLU A 1 86 ? 9.144 2.608 9.488 1.00 90.50 86 GLU A N 1
ATOM 668 C CA . GLU A 1 86 ? 7.956 2.757 10.338 1.00 90.50 86 GLU A CA 1
ATOM 669 C C . GLU A 1 86 ? 6.651 2.578 9.556 1.00 90.50 86 GLU A C 1
ATOM 671 O O . GLU A 1 86 ? 5.735 1.907 10.041 1.00 90.50 86 GLU A O 1
ATOM 676 N N . ASN A 1 87 ? 6.561 3.125 8.339 1.00 90.81 87 ASN A N 1
ATOM 677 C CA . ASN A 1 87 ? 5.395 2.921 7.481 1.00 90.81 87 ASN A CA 1
ATOM 678 C C . ASN A 1 87 ? 5.199 1.436 7.166 1.00 90.81 87 ASN A C 1
ATOM 680 O O . ASN A 1 87 ? 4.108 0.907 7.373 1.00 90.81 87 ASN A O 1
ATOM 684 N N . LEU A 1 88 ? 6.259 0.751 6.725 1.00 90.12 88 LEU A N 1
ATOM 685 C CA . LEU A 1 88 ? 6.207 -0.677 6.406 1.00 90.12 88 LEU A CA 1
ATOM 686 C C . LEU A 1 88 ? 5.801 -1.506 7.632 1.00 90.12 88 LEU A C 1
ATOM 688 O O . LEU A 1 88 ? 4.888 -2.323 7.546 1.00 90.12 88 LEU A O 1
ATOM 692 N N . SER A 1 89 ? 6.403 -1.244 8.796 1.00 89.69 89 SER A N 1
ATOM 693 C CA . SER A 1 89 ? 6.046 -1.919 10.052 1.00 89.69 89 SER A CA 1
ATOM 694 C C . SER A 1 89 ? 4.576 -1.702 10.423 1.00 89.69 89 SER A C 1
ATOM 696 O O . SER A 1 89 ? 3.883 -2.638 10.827 1.00 89.69 89 SER A O 1
ATOM 698 N N . THR A 1 90 ? 4.075 -0.477 10.254 1.00 91.19 90 THR A N 1
ATOM 699 C CA . THR A 1 90 ? 2.677 -0.139 10.550 1.00 91.19 90 THR A CA 1
ATOM 700 C C . THR A 1 90 ? 1.719 -0.834 9.585 1.00 91.19 90 THR A C 1
ATOM 702 O O . THR A 1 90 ? 0.705 -1.379 10.019 1.00 91.19 90 THR A O 1
ATOM 705 N N . PHE A 1 91 ? 2.061 -0.888 8.297 1.00 90.94 91 PHE A N 1
ATOM 706 C CA . PHE A 1 91 ? 1.310 -1.633 7.290 1.00 90.94 91 PHE A CA 1
ATOM 707 C C . PHE A 1 91 ? 1.236 -3.133 7.612 1.00 90.94 91 PHE A C 1
ATOM 709 O O . PHE A 1 91 ? 0.148 -3.705 7.608 1.00 90.94 91 PHE A O 1
ATOM 716 N N . ILE A 1 92 ? 2.364 -3.761 7.957 1.00 89.69 92 ILE A N 1
ATOM 717 C CA . ILE A 1 92 ? 2.419 -5.189 8.310 1.00 89.69 92 ILE A CA 1
ATOM 718 C C . ILE A 1 92 ? 1.536 -5.468 9.531 1.00 89.69 92 ILE A C 1
ATOM 720 O O . ILE A 1 92 ? 0.711 -6.379 9.502 1.00 89.69 92 ILE A O 1
ATOM 724 N N . LYS A 1 93 ? 1.638 -4.645 10.585 1.00 89.88 93 LYS A N 1
ATOM 725 C CA . LYS A 1 93 ? 0.774 -4.759 11.774 1.00 89.88 93 LYS A CA 1
ATOM 726 C C . LYS A 1 93 ? -0.705 -4.640 11.418 1.00 89.88 93 LYS A C 1
ATOM 728 O O . LYS A 1 93 ? -1.520 -5.404 11.927 1.00 89.88 93 LYS A O 1
ATOM 733 N N . ALA A 1 94 ? -1.052 -3.705 10.537 1.00 90.44 94 ALA A N 1
ATOM 734 C CA . ALA A 1 94 ? -2.417 -3.542 10.068 1.00 90.44 94 ALA A CA 1
ATOM 735 C C . ALA A 1 94 ? -2.916 -4.765 9.277 1.00 90.44 94 ALA A C 1
ATOM 737 O O . ALA A 1 94 ? -4.054 -5.179 9.479 1.00 90.44 94 ALA A O 1
ATOM 738 N N . MET A 1 95 ? -2.071 -5.382 8.447 1.00 88.81 95 MET A N 1
ATOM 739 C CA . MET A 1 95 ? -2.405 -6.612 7.715 1.00 88.81 95 MET A CA 1
ATOM 740 C C . MET A 1 95 ? -2.620 -7.806 8.652 1.00 88.81 95 MET A C 1
ATOM 742 O O . MET A 1 95 ? -3.563 -8.571 8.453 1.00 88.81 95 MET A O 1
ATOM 746 N N . VAL A 1 96 ? -1.810 -7.943 9.709 1.00 87.94 96 VAL A N 1
ATOM 747 C CA . VAL A 1 96 ? -2.047 -8.955 10.758 1.00 87.94 96 VAL A CA 1
ATOM 748 C C . VAL A 1 96 ? -3.410 -8.726 11.413 1.00 87.94 96 VAL A C 1
ATOM 750 O O . VAL A 1 96 ? -4.208 -9.654 11.509 1.00 87.94 96 VAL A O 1
ATOM 753 N N . SER A 1 97 ? -3.715 -7.485 11.805 1.00 88.75 97 SER A N 1
ATOM 754 C CA . SER A 1 97 ? -5.016 -7.131 12.393 1.00 88.75 97 SER A CA 1
ATOM 755 C C . SER A 1 97 ? -6.192 -7.339 11.435 1.00 88.75 97 SER A C 1
ATOM 757 O O . SER A 1 97 ? -7.308 -7.576 11.884 1.00 88.75 97 SER A O 1
ATOM 759 N N . TYR A 1 98 ? -5.952 -7.264 10.126 1.00 87.00 98 TYR A N 1
ATOM 760 C CA . TYR A 1 98 ? -6.943 -7.562 9.091 1.00 87.00 98 TYR A CA 1
ATOM 761 C C . TYR A 1 98 ? -7.231 -9.066 8.949 1.00 87.00 98 TYR A C 1
ATOM 763 O O . TYR A 1 98 ? -8.244 -9.442 8.366 1.00 87.00 98 TYR A O 1
ATOM 771 N N . GLY A 1 99 ? -6.372 -9.930 9.500 1.00 84.31 99 GLY A N 1
ATOM 772 C CA . GLY A 1 99 ? -6.536 -11.385 9.481 1.00 84.31 99 GLY A CA 1
ATOM 773 C C . GLY A 1 99 ? -5.563 -12.128 8.564 1.00 84.31 99 GLY A C 1
ATOM 774 O O . GLY A 1 99 ? -5.766 -13.315 8.312 1.00 84.31 99 GLY A O 1
ATOM 775 N N . MET A 1 100 ? -4.512 -11.470 8.060 1.00 83.56 100 MET A N 1
ATOM 776 C CA . MET A 1 100 ? -3.436 -12.159 7.337 1.00 83.56 100 MET A CA 1
ATOM 777 C C . MET A 1 100 ? -2.540 -12.939 8.302 1.00 83.56 100 MET A C 1
ATOM 779 O O . MET A 1 100 ? -2.199 -12.460 9.386 1.00 83.56 100 MET A O 1
ATOM 783 N N . ASN A 1 101 ? -2.097 -14.124 7.878 1.00 80.31 101 ASN A N 1
ATOM 784 C CA . ASN A 1 101 ? -1.129 -14.894 8.645 1.00 80.31 101 ASN A CA 1
ATOM 785 C C . ASN A 1 101 ? 0.252 -14.228 8.580 1.00 80.31 101 ASN A C 1
ATOM 787 O O . ASN A 1 101 ? 0.715 -13.892 7.491 1.00 80.31 101 ASN A O 1
ATOM 791 N N . PRO A 1 102 ? 0.970 -14.110 9.709 1.00 75.25 102 PRO A N 1
ATOM 792 C CA . PRO A 1 102 ? 2.276 -13.456 9.746 1.00 75.25 102 PRO A CA 1
ATOM 793 C C . PRO A 1 102 ? 3.343 -14.164 8.902 1.00 75.25 102 PRO A C 1
ATOM 795 O O . PRO A 1 102 ? 4.311 -13.532 8.506 1.00 75.25 102 PRO A O 1
ATOM 798 N N . VAL A 1 103 ? 3.163 -15.454 8.602 1.00 75.88 103 VAL A N 1
ATOM 799 C CA . VAL A 1 103 ? 4.074 -16.230 7.744 1.00 75.88 103 VAL A CA 1
ATOM 800 C C . VAL A 1 103 ? 3.949 -15.892 6.255 1.00 75.88 103 VAL A C 1
ATOM 802 O O . VAL A 1 103 ? 4.874 -16.168 5.499 1.00 75.88 103 VAL A O 1
ATOM 805 N N . ASP A 1 104 ? 2.822 -15.304 5.841 1.00 75.88 104 ASP A N 1
ATOM 806 C CA . ASP A 1 104 ? 2.569 -14.850 4.468 1.00 75.88 104 ASP A CA 1
ATOM 807 C C . ASP A 1 104 ? 2.901 -13.355 4.287 1.00 75.88 104 ASP A C 1
ATOM 809 O O . ASP A 1 104 ? 2.777 -12.809 3.189 1.00 75.88 104 ASP A O 1
ATOM 813 N N . LEU A 1 105 ? 3.302 -12.672 5.367 1.00 80.81 105 LEU A N 1
ATOM 814 C CA . LEU A 1 105 ? 3.678 -11.261 5.356 1.00 80.81 105 LEU A CA 1
ATOM 815 C C . LEU A 1 105 ? 5.182 -11.096 5.141 1.00 80.81 105 LEU A C 1
ATOM 817 O O . LEU A 1 105 ? 5.988 -11.903 5.593 1.00 80.81 105 LEU A O 1
ATOM 821 N N . PHE A 1 106 ? 5.550 -10.010 4.466 1.00 81.94 106 PHE A N 1
ATOM 822 C CA . PH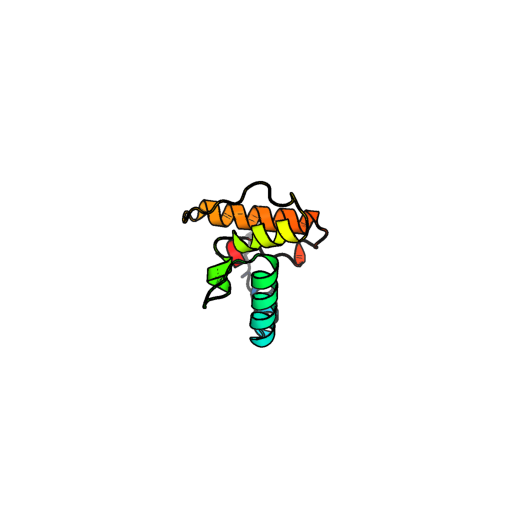E A 1 106 ? 6.942 -9.595 4.311 1.00 81.94 106 PHE A CA 1
ATOM 823 C C . PHE A 1 106 ? 7.393 -8.749 5.505 1.00 81.94 106 PHE A C 1
ATOM 825 O O . PHE A 1 106 ? 6.569 -8.135 6.189 1.00 81.94 106 PHE A O 1
ATOM 832 N N . GLU A 1 107 ? 8.702 -8.670 5.730 1.00 78.06 107 GLU A N 1
ATOM 833 C CA . GLU A 1 107 ? 9.282 -7.779 6.730 1.00 78.06 107 GLU A CA 1
ATOM 834 C C . GLU A 1 107 ? 9.691 -6.441 6.106 1.00 78.06 107 GLU A C 1
ATOM 836 O O . GLU A 1 107 ? 9.960 -6.332 4.911 1.00 78.06 107 GLU A O 1
ATOM 841 N N . ALA A 1 108 ? 9.807 -5.391 6.924 1.00 78.25 108 ALA A N 1
ATOM 842 C CA . ALA A 1 108 ? 10.247 -4.084 6.431 1.00 78.25 108 ALA A CA 1
ATOM 843 C C . ALA A 1 108 ? 11.626 -4.154 5.739 1.00 78.25 108 ALA A C 1
ATOM 845 O O . ALA A 1 108 ? 11.851 -3.445 4.766 1.00 78.25 108 ALA A O 1
ATOM 846 N N . ASN A 1 109 ? 12.510 -5.051 6.195 1.00 74.81 109 ASN A N 1
ATOM 847 C CA . ASN A 1 109 ? 13.828 -5.284 5.597 1.00 74.81 109 ASN A CA 1
ATOM 848 C C . ASN A 1 109 ? 13.783 -6.018 4.245 1.00 74.81 109 ASN A C 1
ATOM 850 O O . ASN A 1 109 ? 14.776 -5.993 3.529 1.00 74.81 109 ASN A O 1
ATOM 854 N N . ASP A 1 110 ? 12.679 -6.678 3.878 1.00 74.00 110 ASP A N 1
ATOM 855 C CA . ASP A 1 110 ? 12.568 -7.325 2.562 1.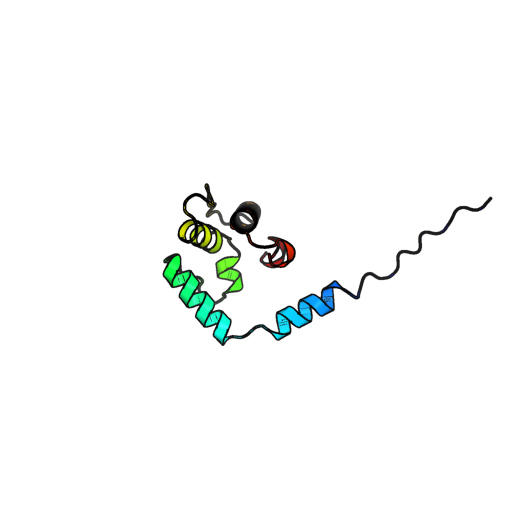00 74.00 110 ASP A CA 1
ATOM 856 C C . ASP A 1 110 ? 12.374 -6.301 1.437 1.00 74.00 110 ASP A C 1
ATOM 858 O O . ASP A 1 110 ? 12.776 -6.544 0.299 1.00 74.00 110 ASP A O 1
ATOM 862 N N . LEU A 1 111 ? 11.758 -5.157 1.756 1.00 70.06 111 LEU A N 1
ATOM 863 C CA . LEU A 1 111 ? 11.460 -4.081 0.807 1.00 70.06 111 LEU A CA 1
ATOM 864 C C . LEU A 1 111 ? 12.475 -2.923 0.853 1.00 70.06 111 LEU A C 1
ATOM 866 O O . LEU A 1 111 ? 12.481 -2.081 -0.052 1.00 70.06 111 LEU A O 1
ATOM 870 N N . PHE A 1 112 ? 13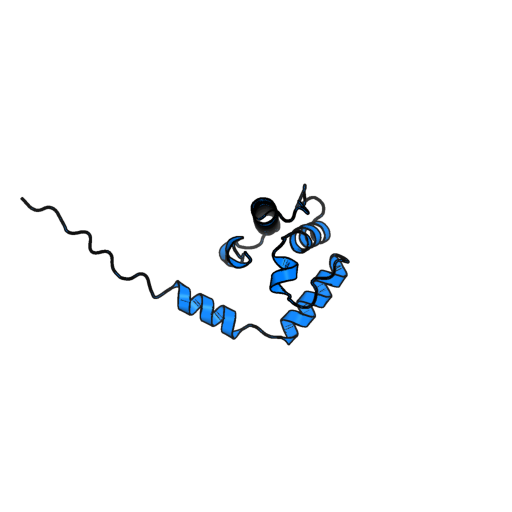.281 -2.853 1.917 1.00 61.78 112 PHE A N 1
ATOM 871 C CA . PHE A 1 112 ? 14.223 -1.768 2.192 1.00 61.78 112 PHE A CA 1
ATOM 872 C C . PHE A 1 112 ? 15.630 -2.067 1.673 1.00 61.78 112 PHE A C 1
ATOM 874 O O . PHE A 1 112 ? 16.169 -1.191 0.948 1.00 61.78 112 PHE A O 1
#

Radius of gyration: 18.18 Å; chains: 1; bounding box: 48×44×49 Å

Sequence (112 aa):
MSSTQFNKGPSYGLSAEVRNRLLSKYDPQKEAELRGWIEGLTGLSIGPDFQKGLKDGVILCTLMNKLQPGSVPKINRSMQNWHQLENLSTFIKAMVSYGMNPVDLFEANDLF

Foldseek 3Di:
DDDDDDDDDDPPDDPVVVVVVVVVPPDVVVLVVVQCVLCVQQVDHLPPDVLNSCQQLQSLLSNLCSVPNPQQVDQDPDPDNVSSQVSLVSSLSSVVVVPDDNVPDDHSVVSD

InterPro domains:
  IPR001715 Calponin homology domain [PF00307] (29-112)
  IPR001715 Calponin homology domain [PS50021] (28-112)
  IPR001715 Calponin homology domain [SM00033] (30-112)
  IPR001997 Calponin/LIMCH1 [PR00889] (32-46)
  IPR001997 Calponin/LIMCH1 [PR00889] (61-78)
  IPR003096 Smooth muscle protein/calponin [PR00888] (7-21)
  IPR003096 Smooth muscle protein/calponin [PR00888] (26-39)
  IPR003096 Smooth muscle protein/calponin [PR00888] (50-65)
  IPR003096 Smooth muscle protein/calponin [PR00888] (83-99)
  IPR003096 Smooth muscle protein/calponin [PR00888] (99-112)
  IPR036872 CH domain superfamily [G3DSA:1.10.418.10] (13-112)
  IPR036872 CH domain superfamily [SSF47576] (5-112)
  IPR050606 Calponin-like [PTHR47385] (1-112)

Secondary structure (DSSP, 8-state):
------------SSHHHHHHHHHTT--HHHHHHHHHHHHHHH-----S-HHHHHHTSHHHHHHHHHHSTTSSS-----S-HHHHHHHHHHHH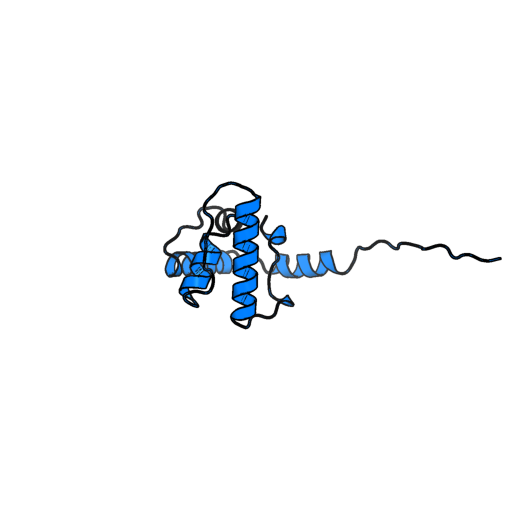HHHHHHT--GGGSPPHHHH-